Protein AF-X1NXP4-F1 (afdb_monomer_lite)

Structure (mmCIF, N/CA/C/O backbone):
data_AF-X1NXP4-F1
#
_entry.id   AF-X1NXP4-F1
#
loop_
_atom_site.group_PDB
_atom_site.id
_atom_site.type_symbol
_atom_site.label_atom_id
_atom_site.label_alt_id
_atom_site.label_comp_id
_atom_site.label_asym_id
_atom_site.label_entity_id
_atom_site.label_seq_id
_atom_site.pdbx_PDB_ins_code
_atom_site.Cartn_x
_atom_site.Cartn_y
_atom_site.Cartn_z
_atom_site.occupancy
_atom_site.B_iso_or_equiv
_atom_site.auth_seq_id
_atom_site.auth_comp_id
_atom_site.auth_asym_id
_atom_site.auth_atom_id
_atom_site.pdbx_PDB_model_num
ATOM 1 N N . MET A 1 1 ? 18.364 -7.328 -5.343 1.00 61.28 1 MET A N 1
ATOM 2 C CA . MET A 1 1 ? 17.924 -6.495 -6.482 1.00 61.28 1 MET A CA 1
ATOM 3 C C . MET A 1 1 ? 16.968 -5.453 -5.927 1.00 61.28 1 MET A C 1
ATOM 5 O O . MET A 1 1 ? 16.086 -5.842 -5.174 1.00 61.28 1 MET A O 1
ATOM 9 N N . ALA A 1 2 ? 17.198 -4.168 -6.203 1.00 84.38 2 ALA A N 1
ATOM 10 C CA . ALA A 1 2 ? 16.450 -3.055 -5.609 1.00 84.38 2 ALA A CA 1
ATOM 11 C C . ALA A 1 2 ? 15.212 -2.716 -6.456 1.00 84.38 2 ALA A C 1
ATOM 13 O O . ALA A 1 2 ? 15.208 -1.768 -7.238 1.00 84.38 2 ALA A O 1
ATOM 14 N N . TRP A 1 3 ? 14.197 -3.578 -6.381 1.00 94.06 3 TRP A N 1
ATOM 15 C CA . TRP A 1 3 ? 12.953 -3.427 -7.142 1.00 94.06 3 TRP A CA 1
ATOM 16 C C . TRP A 1 3 ? 12.198 -2.138 -6.801 1.00 94.06 3 TRP A C 1
ATOM 18 O O . TRP A 1 3 ? 11.577 -1.541 -7.673 1.00 94.06 3 TRP A O 1
ATOM 28 N N . ASP A 1 4 ? 12.297 -1.681 -5.558 1.00 91.38 4 ASP A N 1
ATOM 29 C CA . ASP A 1 4 ? 11.732 -0.424 -5.080 1.00 91.38 4 ASP A CA 1
ATOM 30 C C . ASP A 1 4 ? 12.305 0.798 -5.813 1.00 91.38 4 ASP A C 1
ATOM 32 O O . ASP A 1 4 ? 11.540 1.683 -6.185 1.00 91.38 4 ASP A O 1
ATOM 36 N N . ILE A 1 5 ? 13.613 0.811 -6.099 1.00 94.06 5 ILE A N 1
ATOM 37 C CA . ILE A 1 5 ? 14.270 1.901 -6.840 1.00 94.06 5 ILE A CA 1
ATOM 38 C C . ILE A 1 5 ? 13.720 1.995 -8.267 1.00 94.06 5 ILE A C 1
ATOM 40 O O . ILE A 1 5 ? 13.402 3.085 -8.743 1.00 94.06 5 ILE A O 1
ATOM 44 N N . PHE A 1 6 ? 13.576 0.857 -8.953 1.00 95.44 6 PHE A N 1
ATOM 45 C CA . PHE A 1 6 ? 12.980 0.833 -10.292 1.00 95.44 6 PHE A CA 1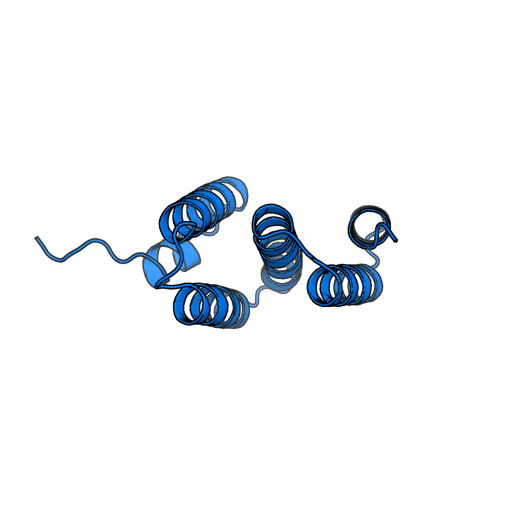
ATOM 46 C C . PHE A 1 6 ? 11.507 1.241 -10.258 1.00 95.44 6 PHE A C 1
ATOM 48 O O . PHE A 1 6 ? 11.071 2.020 -11.104 1.00 95.44 6 PHE A O 1
ATOM 55 N N . GLY A 1 7 ? 10.756 0.777 -9.256 1.00 96.06 7 GLY A N 1
ATOM 56 C CA . GLY A 1 7 ? 9.362 1.171 -9.079 1.00 96.06 7 GLY A CA 1
ATOM 57 C C . GLY A 1 7 ? 9.199 2.682 -8.899 1.00 96.06 7 GLY A C 1
ATOM 58 O O . GLY A 1 7 ? 8.351 3.284 -9.562 1.00 96.06 7 GLY A O 1
ATOM 59 N N . ASP A 1 8 ? 10.065 3.305 -8.093 1.00 95.56 8 ASP A N 1
ATOM 60 C CA . ASP A 1 8 ? 10.080 4.756 -7.870 1.00 95.56 8 ASP A CA 1
ATOM 61 C C . ASP A 1 8 ? 10.445 5.528 -9.144 1.00 95.56 8 ASP A C 1
ATOM 63 O O . ASP A 1 8 ? 9.796 6.524 -9.467 1.00 95.56 8 ASP A O 1
ATOM 67 N N . TYR A 1 9 ? 11.432 5.046 -9.907 1.00 96.88 9 TYR A N 1
ATOM 68 C CA . TYR A 1 9 ? 11.799 5.629 -11.200 1.00 96.88 9 TYR A CA 1
ATOM 69 C C . TYR A 1 9 ? 10.622 5.624 -12.189 1.00 96.88 9 TYR A C 1
ATOM 71 O O . TYR A 1 9 ? 10.316 6.646 -12.815 1.00 96.88 9 TY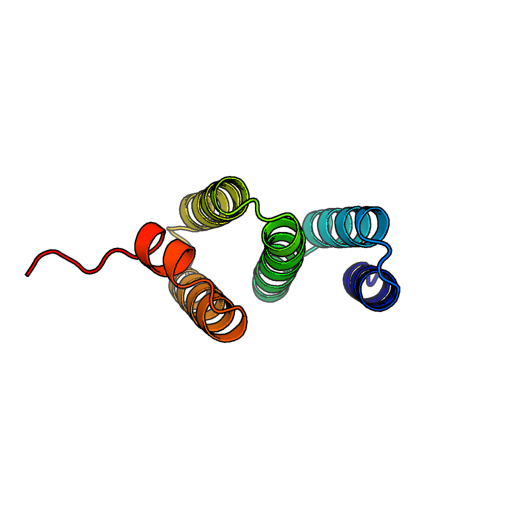R A O 1
ATOM 79 N N . TYR A 1 10 ? 9.916 4.496 -12.298 1.00 95.94 10 TYR A N 1
ATOM 80 C CA . TYR A 1 10 ? 8.731 4.393 -13.150 1.00 95.94 10 TYR A CA 1
ATOM 81 C C . TYR A 1 10 ? 7.583 5.271 -12.644 1.00 95.94 10 TYR A C 1
ATOM 83 O O . TYR A 1 10 ? 6.883 5.880 -13.452 1.00 95.94 10 TYR A O 1
ATOM 91 N N . MET A 1 11 ? 7.450 5.433 -11.325 1.00 94.00 11 MET A N 1
ATOM 92 C CA . MET A 1 11 ? 6.383 6.228 -10.715 1.00 94.00 11 MET A CA 1
ATOM 93 C C . MET A 1 11 ? 6.586 7.716 -11.006 1.00 94.00 11 MET A C 1
ATOM 95 O O . MET A 1 11 ? 5.639 8.415 -11.371 1.00 94.00 11 MET A O 1
ATOM 99 N N . GLN A 1 12 ? 7.832 8.193 -10.920 1.00 95.00 12 GLN A N 1
ATOM 100 C CA . GLN A 1 12 ? 8.218 9.550 -11.327 1.00 95.00 12 GLN A CA 1
ATOM 101 C C . GLN A 1 12 ? 7.998 9.785 -12.826 1.00 95.00 12 GLN A C 1
ATOM 103 O O . GLN A 1 12 ? 7.613 10.880 -13.231 1.00 95.00 12 GLN A O 1
ATOM 108 N N . SER A 1 13 ? 8.179 8.739 -13.631 1.00 95.94 13 SER A N 1
ATOM 109 C CA . SER A 1 13 ? 7.957 8.756 -15.081 1.00 95.94 13 SER A CA 1
ATOM 110 C C . SER A 1 13 ? 6.492 8.529 -15.485 1.00 95.94 13 SER A C 1
ATOM 112 O O . SER A 1 13 ? 6.198 8.483 -16.675 1.00 95.94 13 SER A O 1
ATOM 114 N N . GLN A 1 14 ? 5.576 8.394 -14.517 1.00 93.94 14 GLN A N 1
ATOM 115 C CA . GLN A 1 14 ? 4.143 8.131 -14.727 1.00 93.94 14 GLN A CA 1
ATOM 116 C C . GLN A 1 14 ? 3.837 6.809 -15.461 1.00 93.94 14 GLN A C 1
ATOM 118 O O . GLN A 1 14 ? 2.811 6.680 -16.123 1.00 93.94 14 GLN A O 1
ATOM 123 N N . ILE A 1 15 ? 4.709 5.807 -15.326 1.00 94.94 15 ILE A N 1
ATOM 124 C CA . ILE A 1 15 ? 4.537 4.463 -15.898 1.00 94.94 15 ILE A CA 1
ATOM 125 C C . ILE A 1 15 ? 4.013 3.529 -14.797 1.00 94.94 15 ILE A C 1
ATOM 127 O O . ILE A 1 15 ? 4.766 2.748 -14.212 1.00 94.94 15 ILE A O 1
ATOM 131 N N . TYR A 1 16 ? 2.722 3.651 -14.479 1.00 92.88 16 TYR A N 1
ATOM 132 C CA . TYR A 1 16 ? 2.131 3.046 -13.278 1.00 92.88 16 TYR A CA 1
ATOM 133 C C . TYR A 1 16 ? 2.134 1.513 -13.278 1.00 92.88 16 TYR A C 1
ATOM 135 O O . TYR A 1 16 ? 2.507 0.930 -12.263 1.00 92.88 16 TYR A O 1
ATOM 143 N N . ASP A 1 17 ? 1.842 0.865 -14.407 1.00 94.38 17 ASP A N 1
ATOM 144 C CA . ASP A 1 17 ? 1.850 -0.604 -14.505 1.00 94.38 17 ASP A CA 1
ATOM 145 C C . ASP A 1 17 ? 3.240 -1.181 -14.181 1.00 94.38 17 ASP A C 1
ATOM 147 O O . ASP A 1 17 ? 3.391 -2.150 -13.436 1.00 94.38 17 ASP A O 1
ATOM 151 N N . SER A 1 18 ? 4.298 -0.538 -14.688 1.00 95.88 18 SER A N 1
ATOM 152 C CA . SER A 1 18 ? 5.680 -0.941 -14.404 1.00 95.88 18 SER A CA 1
ATOM 153 C C . SER A 1 18 ? 6.069 -0.677 -12.950 1.00 95.88 18 SER A C 1
ATOM 155 O O . SER A 1 18 ? 6.798 -1.481 -12.361 1.00 95.88 18 SER A O 1
ATOM 157 N N . SER A 1 19 ? 5.591 0.422 -12.354 1.00 96.00 19 SER A N 1
ATOM 158 C CA . SER A 1 19 ? 5.769 0.689 -10.921 1.00 96.00 19 SER A CA 1
ATOM 159 C C . SER A 1 19 ? 5.127 -0.388 -10.063 1.00 96.00 19 SER A C 1
ATOM 161 O O . SER A 1 19 ? 5.779 -0.905 -9.155 1.00 96.00 19 SER A O 1
ATOM 163 N N . GLU A 1 20 ? 3.887 -0.760 -10.375 1.00 94.62 20 GLU A N 1
ATOM 164 C CA . GLU A 1 20 ? 3.145 -1.793 -9.657 1.00 94.62 20 GLU A CA 1
ATOM 165 C C . GLU A 1 20 ? 3.885 -3.135 -9.702 1.00 94.62 20 GLU A C 1
ATOM 167 O O . GLU A 1 20 ? 4.188 -3.702 -8.649 1.00 94.62 20 GLU A O 1
ATOM 172 N N . ILE A 1 21 ? 4.283 -3.591 -10.898 1.00 95.75 21 ILE A N 1
ATOM 173 C CA . ILE A 1 21 ? 5.056 -4.831 -11.078 1.00 95.75 21 ILE A CA 1
ATOM 174 C C . ILE A 1 21 ? 6.343 -4.798 -10.247 1.00 95.75 21 ILE A C 1
ATOM 176 O O . ILE A 1 21 ? 6.711 -5.792 -9.613 1.00 95.75 21 ILE A O 1
ATOM 180 N N . CYS A 1 22 ? 7.050 -3.667 -10.241 1.00 96.69 22 CYS A N 1
ATOM 181 C CA . CYS A 1 22 ? 8.277 -3.523 -9.467 1.00 96.69 22 CYS A CA 1
ATOM 182 C C . CYS A 1 22 ? 8.010 -3.628 -7.964 1.00 96.69 22 CYS A C 1
ATOM 184 O O . CYS A 1 22 ? 8.695 -4.389 -7.282 1.00 96.69 22 CYS A O 1
ATOM 186 N N . TYR A 1 23 ? 7.006 -2.931 -7.435 1.00 95.62 23 TYR A N 1
ATOM 187 C CA . TYR A 1 23 ? 6.694 -2.998 -6.008 1.00 95.62 23 TYR A CA 1
ATOM 188 C C . TYR A 1 23 ? 6.189 -4.384 -5.584 1.00 95.62 23 TYR A C 1
ATOM 190 O O . TYR A 1 23 ? 6.628 -4.888 -4.549 1.00 95.62 23 TYR A O 1
ATOM 198 N N . GLN A 1 24 ? 5.375 -5.052 -6.407 1.00 94.31 24 GLN A N 1
ATOM 199 C CA . GLN A 1 24 ? 4.948 -6.439 -6.179 1.00 94.31 24 GLN A CA 1
ATOM 200 C C . GLN A 1 24 ? 6.143 -7.405 -6.145 1.00 94.31 24 GLN A C 1
ATOM 202 O O . GLN A 1 24 ? 6.257 -8.228 -5.233 1.00 94.31 24 GLN A O 1
ATOM 207 N N . LYS A 1 25 ? 7.089 -7.278 -7.087 1.00 95.25 25 LYS A N 1
ATOM 208 C CA . LYS A 1 25 ? 8.336 -8.061 -7.050 1.00 95.25 25 LYS A CA 1
ATOM 209 C C . LYS A 1 25 ? 9.173 -7.736 -5.819 1.00 95.25 25 LYS A C 1
ATOM 211 O O . LYS A 1 25 ? 9.693 -8.652 -5.188 1.00 95.25 25 LYS A O 1
ATOM 216 N N . GLY A 1 26 ? 9.285 -6.460 -5.458 1.00 94.62 26 GLY A N 1
ATOM 217 C CA . GLY A 1 26 ? 9.955 -6.019 -4.236 1.00 94.62 26 GLY A CA 1
ATOM 218 C C . GLY A 1 26 ? 9.389 -6.713 -3.003 1.00 94.62 26 GLY A C 1
ATOM 219 O O . GLY A 1 26 ? 10.157 -7.255 -2.210 1.00 94.62 26 GLY A O 1
ATOM 220 N N . LEU A 1 27 ? 8.061 -6.776 -2.893 1.00 92.62 27 LEU A N 1
ATOM 221 C CA . LEU A 1 27 ? 7.374 -7.410 -1.772 1.00 92.62 27 LEU A CA 1
ATOM 222 C C . LEU A 1 27 ? 7.673 -8.914 -1.714 1.00 92.62 27 LEU A C 1
ATOM 224 O O . LEU A 1 27 ? 8.008 -9.427 -0.649 1.00 92.62 27 LEU A O 1
ATOM 228 N N . GLY A 1 28 ? 7.661 -9.600 -2.863 1.00 91.50 28 GLY A N 1
ATOM 229 C CA . GLY A 1 28 ? 8.002 -11.026 -2.960 1.00 91.50 28 GLY A CA 1
ATOM 230 C C . GLY A 1 28 ? 9.444 -11.374 -2.558 1.00 91.50 28 GLY A C 1
ATOM 231 O O . GLY A 1 28 ? 9.721 -12.520 -2.206 1.00 91.50 28 GLY A O 1
ATOM 232 N N . TYR A 1 29 ? 10.364 -10.403 -2.575 1.00 91.19 29 TYR A N 1
ATOM 233 C CA . TYR A 1 29 ? 11.763 -10.585 -2.160 1.00 91.19 29 TYR A CA 1
ATOM 234 C C . TYR A 1 29 ? 12.124 -9.880 -0.840 1.00 91.19 29 TYR A C 1
ATOM 236 O O . TYR A 1 29 ? 13.274 -9.983 -0.394 1.00 91.19 29 TYR A O 1
ATOM 244 N N . ALA A 1 30 ? 11.189 -9.165 -0.211 1.00 89.75 30 ALA A N 1
ATOM 245 C CA . ALA A 1 30 ? 11.445 -8.391 0.996 1.00 89.75 30 ALA A CA 1
ATOM 246 C C . ALA A 1 30 ? 11.712 -9.316 2.195 1.00 89.75 30 ALA A C 1
ATOM 248 O O . ALA A 1 30 ? 10.857 -10.086 2.627 1.00 89.75 30 ALA A O 1
ATOM 249 N N . ARG A 1 31 ? 12.924 -9.222 2.756 1.00 85.31 31 ARG A N 1
ATOM 250 C CA . ARG A 1 31 ? 13.359 -10.019 3.922 1.00 85.31 31 ARG A CA 1
ATOM 251 C C . ARG A 1 31 ? 13.144 -9.318 5.262 1.00 85.31 31 ARG A C 1
ATOM 253 O O . ARG A 1 31 ? 13.358 -9.928 6.300 1.00 85.31 31 ARG A O 1
ATOM 260 N N . ASN A 1 32 ? 12.805 -8.033 5.227 1.00 86.50 32 ASN A N 1
ATOM 261 C CA . ASN A 1 32 ? 12.640 -7.196 6.405 1.00 86.50 32 ASN A CA 1
ATOM 262 C C . ASN A 1 32 ? 11.237 -6.584 6.403 1.00 86.50 32 ASN A C 1
ATOM 264 O O . ASN A 1 32 ? 10.830 -5.971 5.416 1.00 86.50 32 ASN A O 1
ATOM 268 N N . GLU A 1 33 ? 10.555 -6.711 7.532 1.00 85.56 33 GLU A N 1
ATOM 269 C CA . GLU A 1 33 ? 9.249 -6.135 7.832 1.00 85.56 33 GLU A CA 1
ATOM 270 C C . GLU A 1 33 ? 9.139 -4.632 7.545 1.00 85.56 33 GLU A C 1
ATOM 272 O O . GLU A 1 33 ? 8.155 -4.187 6.956 1.00 85.56 33 GLU A O 1
ATOM 277 N N . TYR A 1 34 ? 10.176 -3.848 7.853 1.00 85.81 34 TYR A N 1
ATOM 278 C CA . TYR A 1 34 ? 10.192 -2.411 7.550 1.00 85.81 34 TYR A CA 1
ATOM 279 C C . TYR A 1 34 ? 10.082 -2.134 6.044 1.00 85.81 34 TYR A C 1
ATOM 281 O O . TYR A 1 34 ? 9.373 -1.229 5.615 1.00 85.81 34 TYR A O 1
ATOM 289 N N . MET A 1 35 ? 10.755 -2.949 5.229 1.00 88.94 35 MET A N 1
ATOM 290 C CA . MET A 1 35 ? 10.701 -2.823 3.774 1.00 88.94 35 MET A CA 1
ATOM 291 C C . MET A 1 35 ? 9.352 -3.289 3.225 1.00 88.94 35 MET A C 1
ATOM 293 O O . MET A 1 35 ? 8.859 -2.702 2.263 1.00 88.94 35 MET A O 1
ATOM 297 N N . LYS A 1 36 ? 8.744 -4.320 3.831 1.00 90.38 36 LYS A N 1
ATOM 298 C CA . LYS A 1 36 ? 7.416 -4.793 3.426 1.00 90.38 36 LYS A CA 1
ATOM 299 C C . LYS A 1 36 ? 6.382 -3.689 3.578 1.00 90.38 36 LYS A C 1
ATOM 301 O O . LYS A 1 36 ? 5.727 -3.371 2.592 1.00 90.38 36 LYS A O 1
ATOM 306 N N . ILE A 1 37 ? 6.277 -3.068 4.757 1.00 93.75 37 ILE A N 1
ATOM 307 C CA . ILE A 1 37 ? 5.284 -2.006 4.961 1.00 93.75 37 ILE A CA 1
ATOM 308 C C . ILE A 1 37 ? 5.519 -0.824 4.014 1.00 93.75 37 ILE A C 1
ATOM 310 O O . ILE A 1 37 ? 4.571 -0.342 3.405 1.00 93.75 37 ILE A O 1
ATOM 314 N N . ASP A 1 38 ? 6.767 -0.403 3.799 1.00 93.56 38 ASP A N 1
ATOM 315 C CA . ASP A 1 38 ? 7.052 0.705 2.881 1.00 93.56 38 ASP A CA 1
ATOM 316 C C . ASP A 1 38 ? 6.624 0.372 1.432 1.00 93.56 38 ASP A C 1
ATOM 318 O O . ASP A 1 38 ? 6.068 1.224 0.738 1.00 93.56 38 ASP A O 1
ATOM 322 N N . LEU A 1 39 ? 6.805 -0.873 0.975 1.00 94.69 39 LEU A N 1
ATOM 323 C CA . LEU A 1 39 ? 6.342 -1.337 -0.342 1.00 94.69 39 LEU A CA 1
ATOM 324 C C . LEU A 1 39 ? 4.814 -1.450 -0.438 1.00 94.69 39 LEU A C 1
ATOM 326 O O . LEU A 1 39 ? 4.235 -1.059 -1.454 1.00 94.69 39 LEU A O 1
ATOM 330 N N . ILE A 1 40 ? 4.160 -1.941 0.616 1.00 94.81 40 ILE A N 1
ATOM 331 C CA . ILE A 1 40 ? 2.694 -1.986 0.728 1.00 94.81 40 ILE A CA 1
ATOM 332 C C . ILE A 1 40 ? 2.107 -0.575 0.609 1.00 94.81 40 ILE A C 1
ATOM 334 O O . ILE A 1 40 ? 1.142 -0.359 -0.127 1.00 94.81 40 ILE A O 1
ATOM 338 N N . LEU A 1 41 ? 2.716 0.409 1.271 1.00 96.12 41 LEU A N 1
ATOM 339 C CA . LEU A 1 41 ? 2.278 1.803 1.205 1.00 96.12 41 LEU A CA 1
ATOM 340 C C . LEU A 1 41 ? 2.516 2.428 -0.178 1.00 96.12 41 LEU A C 1
ATOM 342 O O . LEU A 1 41 ? 1.681 3.198 -0.652 1.00 96.12 41 LEU A O 1
ATOM 346 N N . LYS A 1 42 ? 3.601 2.062 -0.875 1.00 94.81 42 LYS A N 1
ATOM 347 C CA . LYS A 1 42 ? 3.835 2.484 -2.270 1.00 94.81 42 LYS A CA 1
ATOM 348 C C . LYS A 1 42 ? 2.778 1.930 -3.233 1.00 94.81 42 LYS A C 1
ATOM 350 O O . LYS A 1 42 ? 2.270 2.681 -4.066 1.00 94.81 42 LYS A O 1
ATOM 355 N N . LEU A 1 43 ? 2.403 0.655 -3.093 1.00 94.19 43 LEU A N 1
ATOM 356 C CA . LEU A 1 43 ? 1.286 0.058 -3.842 1.00 94.19 43 LEU A CA 1
ATOM 357 C C . LEU A 1 43 ? -0.044 0.743 -3.506 1.00 94.19 43 LEU A C 1
ATOM 359 O O . LEU A 1 43 ? -0.797 1.110 -4.404 1.00 94.19 43 LEU A O 1
ATOM 363 N N . SER A 1 44 ? -0.286 1.020 -2.226 1.00 95.19 44 SER A N 1
ATOM 364 C CA . SER A 1 44 ? -1.480 1.741 -1.770 1.00 95.19 44 SER A CA 1
ATOM 365 C C . SER A 1 44 ? -1.574 3.141 -2.386 1.00 95.19 44 SER A C 1
ATOM 367 O O . SER A 1 44 ? -2.645 3.548 -2.830 1.00 95.19 44 SER A O 1
ATOM 369 N N . SER A 1 45 ? -0.456 3.867 -2.507 1.00 93.75 45 SER A N 1
ATOM 370 C CA . SER A 1 45 ? -0.414 5.161 -3.204 1.00 93.75 45 SER A CA 1
ATOM 371 C C . SER A 1 45 ? -0.750 5.057 -4.695 1.00 93.75 45 SER A C 1
ATOM 373 O O . SER A 1 45 ? -1.359 5.981 -5.234 1.00 93.75 45 SER A O 1
ATOM 375 N N . LEU A 1 46 ? -0.369 3.968 -5.373 1.00 91.81 46 LEU A N 1
ATOM 376 C CA . LEU A 1 46 ? -0.756 3.734 -6.771 1.00 91.81 46 LEU A CA 1
ATOM 377 C C . LEU A 1 46 ? -2.267 3.509 -6.892 1.00 91.81 46 LEU A C 1
ATOM 379 O O . LEU A 1 46 ? -2.926 4.195 -7.673 1.00 91.81 46 LEU A O 1
ATOM 383 N N . TYR A 1 47 ? -2.833 2.613 -6.083 1.00 90.44 47 TYR A N 1
ATOM 384 C CA . TYR A 1 47 ? -4.269 2.310 -6.122 1.00 90.44 47 TYR A CA 1
ATOM 385 C C . TYR A 1 47 ? -5.135 3.504 -5.700 1.00 90.44 47 TYR A C 1
ATOM 387 O O . TYR A 1 47 ? -6.187 3.756 -6.295 1.00 90.44 47 TYR A O 1
ATOM 395 N N . LEU A 1 48 ? -4.654 4.314 -4.752 1.00 90.75 48 LEU A N 1
ATOM 396 C CA . LEU A 1 48 ? -5.327 5.547 -4.351 1.00 90.75 48 LEU A CA 1
ATOM 397 C C . LEU A 1 48 ? -5.408 6.560 -5.505 1.00 90.75 48 LEU A C 1
ATOM 399 O O . LEU A 1 48 ? -6.445 7.198 -5.688 1.00 90.75 48 LEU A O 1
ATOM 403 N N . LYS A 1 49 ? -4.360 6.684 -6.337 1.00 85.19 49 LYS A N 1
ATOM 404 C CA . LYS A 1 49 ? -4.392 7.555 -7.531 1.00 85.19 49 LYS A CA 1
ATOM 405 C C . LYS A 1 49 ? -5.454 7.126 -8.541 1.00 85.19 49 LYS A C 1
ATOM 407 O O . LYS A 1 49 ? -6.073 7.988 -9.164 1.00 85.19 49 LYS A O 1
ATOM 412 N N . ASN A 1 50 ? -5.718 5.826 -8.640 1.00 79.81 50 ASN A N 1
ATOM 413 C CA . ASN A 1 50 ? -6.784 5.271 -9.475 1.00 79.81 50 ASN A CA 1
ATOM 414 C C . ASN A 1 50 ? -8.182 5.398 -8.830 1.00 79.81 50 ASN A C 1
ATOM 416 O O . ASN A 1 50 ? -9.150 4.852 -9.352 1.00 79.81 50 ASN A O 1
ATOM 420 N N . ARG A 1 51 ? -8.302 6.155 -7.723 1.00 71.19 51 ARG A N 1
ATOM 421 C CA . ARG A 1 51 ? -9.523 6.385 -6.929 1.00 71.19 51 ARG A CA 1
ATOM 422 C C . ARG A 1 51 ? -10.168 5.113 -6.388 1.00 71.19 51 ARG A C 1
ATOM 424 O O . ARG A 1 51 ? -11.374 5.089 -6.147 1.00 71.19 51 ARG A O 1
ATOM 431 N N . ASN A 1 52 ? -9.375 4.073 -6.158 1.00 80.75 52 ASN A N 1
ATOM 432 C CA . ASN A 1 52 ? -9.887 2.825 -5.620 1.00 80.75 52 ASN A CA 1
ATOM 433 C C . ASN A 1 52 ? -9.679 2.732 -4.104 1.00 80.75 52 ASN A C 1
ATOM 435 O O . ASN A 1 52 ? -8.922 1.900 -3.611 1.00 80.75 52 ASN A O 1
ATOM 439 N N . THR A 1 53 ? -10.348 3.613 -3.353 1.00 88.50 53 THR A N 1
ATOM 440 C CA . THR A 1 53 ? -10.292 3.618 -1.881 1.00 88.50 53 THR A CA 1
ATOM 441 C C . THR A 1 53 ? -10.635 2.241 -1.302 1.00 88.50 53 THR A C 1
ATOM 443 O O . THR A 1 53 ? -9.961 1.778 -0.387 1.00 88.50 53 THR A O 1
ATOM 446 N N . GLY A 1 54 ? -11.642 1.556 -1.859 1.00 88.69 54 GLY A N 1
ATOM 447 C CA . GLY A 1 54 ? -12.072 0.236 -1.391 1.00 88.69 54 GLY A CA 1
ATOM 448 C C . GLY A 1 54 ? -10.988 -0.836 -1.522 1.00 88.69 54 GLY A C 1
ATOM 449 O O . GLY A 1 54 ? -10.764 -1.590 -0.577 1.00 88.69 54 GLY A O 1
ATOM 450 N N . GLU A 1 55 ? -10.269 -0.874 -2.646 1.00 87.94 55 GLU A N 1
ATOM 451 C CA . GLU A 1 55 ? -9.138 -1.796 -2.814 1.00 87.94 55 GLU A CA 1
ATOM 452 C C . GLU A 1 55 ? -7.975 -1.462 -1.885 1.00 87.94 55 GLU A C 1
ATOM 454 O O . GLU A 1 55 ? -7.373 -2.376 -1.325 1.00 87.94 55 GLU A O 1
ATOM 459 N N . VAL A 1 56 ? -7.680 -0.175 -1.666 1.00 94.44 56 VAL A N 1
ATOM 460 C CA . VAL A 1 56 ? -6.631 0.222 -0.714 1.00 94.44 56 VAL A CA 1
ATOM 461 C C . VAL A 1 56 ? -6.989 -0.234 0.700 1.00 94.44 56 VAL A C 1
ATOM 463 O O . VAL A 1 56 ? -6.143 -0.803 1.388 1.00 94.44 56 VAL A O 1
ATOM 466 N N . VAL A 1 57 ? -8.240 -0.035 1.124 1.00 95.31 57 VAL A N 1
ATOM 467 C CA . VAL A 1 57 ? -8.730 -0.501 2.429 1.00 95.31 57 VAL A CA 1
ATOM 468 C C . VAL A 1 57 ? -8.609 -2.017 2.536 1.00 95.31 57 VAL A C 1
ATOM 470 O O . VAL A 1 57 ? -8.019 -2.503 3.498 1.00 95.31 57 VAL A O 1
ATOM 473 N N . ALA A 1 58 ? -9.122 -2.767 1.556 1.00 92.00 58 ALA A N 1
ATOM 474 C CA . ALA A 1 58 ? -9.067 -4.227 1.574 1.00 92.00 58 ALA A CA 1
ATOM 475 C C . ALA A 1 58 ? -7.621 -4.738 1.657 1.00 92.00 58 ALA A C 1
ATOM 477 O O . ALA A 1 58 ? -7.323 -5.648 2.428 1.00 92.00 58 ALA A O 1
ATOM 478 N N . PHE A 1 59 ? -6.715 -4.111 0.907 1.00 92.06 59 PHE A N 1
ATOM 479 C CA . PHE A 1 59 ? -5.303 -4.467 0.874 1.00 92.06 59 PHE A CA 1
ATOM 480 C C . PHE A 1 59 ? -4.579 -4.178 2.195 1.00 92.06 59 PHE A C 1
ATOM 482 O O . PHE A 1 59 ? -3.853 -5.032 2.706 1.00 92.06 59 PHE A O 1
ATOM 489 N N . LEU A 1 60 ? -4.787 -2.992 2.774 1.00 95.31 60 LEU A N 1
ATOM 490 C CA . LEU A 1 60 ? -4.183 -2.621 4.055 1.00 95.31 60 LEU A CA 1
ATOM 491 C C . LEU A 1 60 ? -4.770 -3.423 5.220 1.00 95.31 60 LEU A C 1
ATOM 493 O O . LEU A 1 60 ? -4.030 -3.780 6.136 1.00 95.31 60 LEU A O 1
ATOM 497 N N . ASN A 1 61 ? -6.065 -3.740 5.176 1.00 94.56 61 ASN A N 1
ATOM 498 C CA . ASN A 1 61 ? -6.702 -4.566 6.193 1.00 94.56 61 ASN A CA 1
ATOM 499 C C . ASN A 1 61 ? -6.189 -6.015 6.146 1.00 94.56 61 ASN A C 1
ATOM 501 O O . ASN A 1 61 ? -5.788 -6.539 7.178 1.00 94.56 61 ASN A O 1
ATOM 505 N N . ASP A 1 62 ? -6.088 -6.626 4.958 1.00 93.31 62 ASP A N 1
ATOM 506 C CA . ASP A 1 62 ? -5.490 -7.964 4.792 1.00 93.31 62 ASP A CA 1
ATOM 507 C C . ASP A 1 62 ? -4.041 -8.012 5.314 1.00 93.31 62 ASP A C 1
ATOM 509 O O . ASP A 1 62 ? -3.644 -8.964 5.991 1.00 93.31 62 ASP A O 1
ATOM 513 N N . PHE A 1 63 ? -3.256 -6.958 5.064 1.00 92.44 63 PHE A N 1
ATOM 514 C CA . PHE A 1 63 ? -1.913 -6.833 5.631 1.00 92.44 63 PHE A CA 1
ATOM 515 C C . PHE A 1 63 ? -1.941 -6.765 7.168 1.00 92.44 63 PHE A C 1
ATOM 517 O O . PHE A 1 63 ? -1.216 -7.506 7.834 1.00 92.44 63 PHE A O 1
ATOM 524 N N . LEU A 1 64 ? -2.784 -5.910 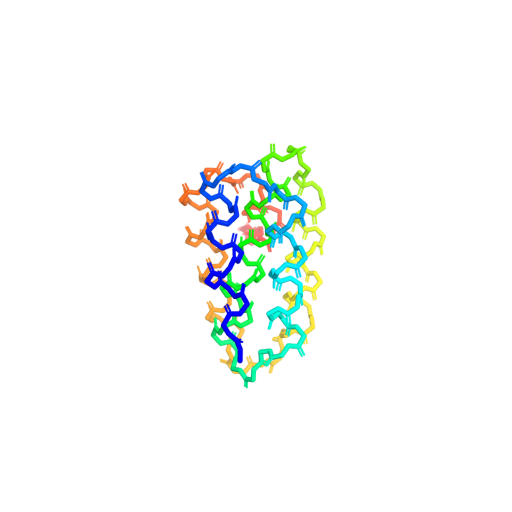7.751 1.00 93.81 64 LEU A N 1
ATOM 525 C CA . LEU A 1 64 ? -2.898 -5.773 9.206 1.00 93.81 64 LEU A CA 1
ATOM 526 C C . LEU A 1 64 ? -3.370 -7.067 9.880 1.00 93.81 64 LEU A C 1
ATOM 528 O O . LEU A 1 64 ? -2.803 -7.448 10.902 1.00 93.81 64 LEU A O 1
ATOM 532 N N . GLU A 1 65 ? -4.347 -7.768 9.304 1.00 92.69 65 GLU A N 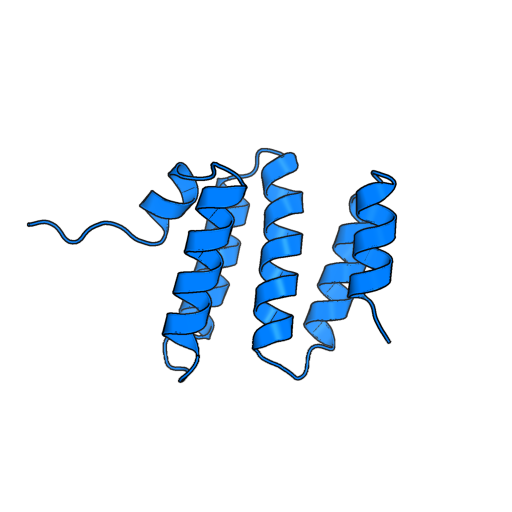1
ATOM 533 C CA . GLU A 1 65 ? -4.864 -9.037 9.828 1.00 92.69 65 GLU A CA 1
ATOM 534 C C . GLU A 1 65 ? -3.789 -10.130 9.835 1.00 92.69 65 GLU A C 1
ATOM 536 O O . GLU A 1 65 ? -3.592 -10.806 10.850 1.00 92.69 65 GLU A O 1
ATOM 541 N N . LYS A 1 66 ? -3.029 -10.268 8.740 1.00 90.75 66 LYS A N 1
ATOM 542 C CA . LYS A 1 66 ? -1.939 -11.256 8.636 1.00 90.75 66 LYS A CA 1
ATOM 543 C C . LYS A 1 66 ? -0.824 -11.023 9.648 1.00 90.75 66 LYS A C 1
ATOM 545 O O . LYS A 1 66 ? -0.216 -11.986 10.113 1.00 90.75 66 LYS A O 1
ATOM 550 N N . HIS A 1 67 ? -0.570 -9.764 9.992 1.00 88.44 67 HIS A N 1
ATOM 551 C CA . HIS A 1 67 ? 0.533 -9.363 10.859 1.00 88.44 67 HIS A CA 1
ATOM 552 C C . HIS A 1 67 ? 0.081 -8.915 12.266 1.00 88.44 67 HIS A C 1
ATOM 554 O O . HIS A 1 67 ? 0.890 -8.407 13.046 1.00 88.44 67 HIS A O 1
ATOM 560 N N . GLY A 1 68 ? -1.188 -9.146 12.627 1.00 85.69 68 GLY A N 1
ATOM 561 C CA . GLY A 1 68 ? -1.822 -8.654 13.860 1.00 85.69 68 GLY A CA 1
ATOM 562 C C . GLY A 1 68 ? -1.187 -9.121 15.174 1.00 85.69 68 GLY A C 1
ATOM 563 O O . GLY A 1 68 ? -1.332 -8.466 16.201 1.00 85.69 68 GLY A O 1
ATOM 564 N N . ASN A 1 69 ? -0.455 -10.236 15.140 1.00 87.31 69 ASN A N 1
ATOM 565 C CA . ASN A 1 69 ? 0.191 -10.840 16.312 1.00 87.31 69 ASN A CA 1
ATOM 566 C C . ASN A 1 69 ? 1.713 -10.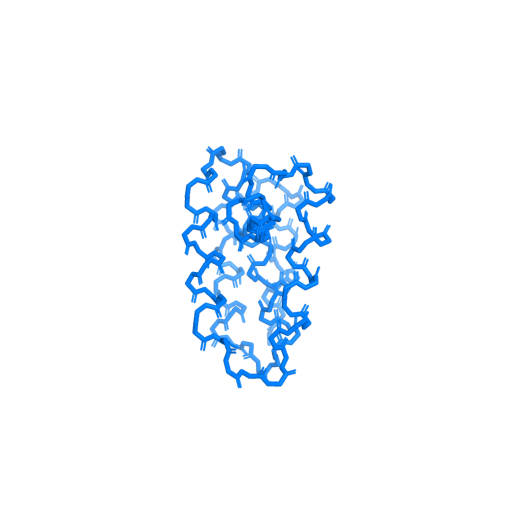618 16.352 1.00 87.31 69 ASN A C 1
ATOM 568 O O . ASN A 1 69 ? 2.395 -11.157 17.225 1.00 87.31 69 ASN A O 1
ATOM 572 N N . GLU A 1 70 ? 2.271 -9.872 15.398 1.00 87.88 70 GLU A N 1
ATOM 573 C CA . GLU A 1 70 ? 3.710 -9.627 15.337 1.00 87.88 70 GLU A CA 1
ATOM 574 C C . GLU A 1 70 ? 4.137 -8.491 16.269 1.00 87.88 70 GLU A C 1
ATOM 576 O O . GLU A 1 70 ? 3.419 -7.515 16.481 1.00 87.88 70 GLU A O 1
ATOM 581 N N . SER A 1 71 ? 5.377 -8.551 16.760 1.00 87.94 71 SER A N 1
ATOM 582 C CA . SER A 1 71 ? 5.970 -7.479 17.576 1.00 87.94 71 SER A CA 1
ATOM 583 C C . SER A 1 71 ? 6.036 -6.123 16.856 1.00 87.94 71 SER A C 1
ATOM 585 O O . SER A 1 71 ? 6.156 -5.086 17.507 1.00 87.94 71 SER A O 1
ATOM 587 N N . PHE A 1 72 ? 5.933 -6.116 15.523 1.00 88.06 72 PHE A N 1
ATOM 588 C CA . PHE A 1 72 ? 5.925 -4.920 14.681 1.00 88.06 72 PHE A CA 1
ATOM 589 C C . PHE A 1 72 ? 4.528 -4.349 14.410 1.00 88.06 72 PHE A C 1
ATOM 591 O O . PHE A 1 72 ? 4.423 -3.313 13.754 1.00 88.06 72 PHE A O 1
ATOM 598 N N . TYR A 1 73 ? 3.460 -4.950 14.933 1.00 91.12 73 TYR A N 1
ATOM 599 C CA . TYR A 1 73 ? 2.092 -4.549 14.602 1.00 91.12 73 TYR A CA 1
ATOM 600 C C . TYR A 1 73 ? 1.801 -3.059 14.856 1.00 91.12 73 TYR A C 1
ATOM 602 O O . TYR A 1 73 ? 1.328 -2.346 13.969 1.00 91.12 73 TYR A O 1
ATOM 610 N N . GLU A 1 74 ? 2.181 -2.533 16.024 1.00 92.06 74 GLU A N 1
ATOM 611 C CA . GLU A 1 74 ? 2.001 -1.104 16.327 1.00 92.06 74 GLU A CA 1
ATOM 612 C C . GLU A 1 74 ? 2.864 -0.193 15.437 1.00 92.06 74 GLU A C 1
ATOM 614 O O . GLU A 1 74 ? 2.476 0.938 15.132 1.00 92.06 74 GLU A O 1
ATOM 619 N N . HIS A 1 75 ? 4.011 -0.686 14.955 1.00 92.44 75 HIS A N 1
ATOM 620 C CA . HIS A 1 75 ? 4.812 0.037 13.970 1.00 92.44 75 HIS A CA 1
ATOM 621 C C . HIS A 1 75 ? 4.077 0.150 12.629 1.00 92.44 75 HIS A C 1
ATOM 623 O O . HIS A 1 75 ? 4.036 1.242 12.057 1.00 92.44 75 HIS A O 1
ATOM 629 N N . TYR A 1 76 ? 3.471 -0.941 12.151 1.00 94.00 76 TYR A N 1
ATOM 630 C CA . TYR A 1 76 ? 2.680 -0.934 10.919 1.00 94.00 76 TYR A CA 1
ATOM 631 C C . TYR A 1 76 ? 1.497 0.021 11.016 1.00 94.00 76 TYR A C 1
ATOM 633 O O . TYR A 1 76 ? 1.322 0.863 10.135 1.00 94.00 76 TYR A O 1
ATOM 641 N N . LYS A 1 77 ? 0.741 -0.036 12.120 1.00 94.88 77 LYS A N 1
ATOM 642 C CA . LYS A 1 77 ? -0.375 0.886 12.361 1.00 94.88 77 LYS A CA 1
ATOM 643 C C . LYS A 1 77 ? 0.076 2.338 12.282 1.00 94.88 77 LYS A C 1
ATOM 645 O O . LYS A 1 77 ? -0.535 3.120 11.563 1.00 94.88 77 LYS A O 1
ATOM 650 N N . ARG A 1 78 ? 1.167 2.698 12.966 1.00 94.94 78 ARG A N 1
ATOM 651 C CA . ARG A 1 78 ? 1.707 4.065 12.921 1.00 94.94 78 ARG A CA 1
ATOM 652 C C . ARG A 1 78 ? 2.081 4.484 11.498 1.00 94.94 78 ARG A C 1
ATOM 654 O O . ARG A 1 78 ? 1.662 5.545 11.060 1.00 94.94 78 ARG A O 1
ATOM 661 N N . LYS A 1 79 ? 2.801 3.636 10.760 1.00 96.44 79 LYS A N 1
ATOM 662 C CA . LYS A 1 79 ? 3.189 3.900 9.364 1.00 96.44 79 LYS A CA 1
ATOM 663 C C . LYS A 1 79 ? 1.983 4.122 8.448 1.00 96.44 79 LYS A C 1
ATOM 665 O O . LYS A 1 79 ? 2.017 5.027 7.620 1.00 96.44 79 LYS A O 1
ATOM 670 N N . ILE A 1 80 ? 0.923 3.328 8.607 1.00 96.62 80 ILE A N 1
ATOM 671 C CA . ILE A 1 80 ? -0.317 3.485 7.835 1.00 96.62 80 ILE A CA 1
ATOM 672 C C . ILE A 1 80 ? -1.017 4.797 8.199 1.00 96.62 80 ILE A C 1
ATOM 674 O O . ILE A 1 80 ? -1.457 5.505 7.297 1.00 96.62 80 ILE A O 1
ATOM 678 N N . ARG A 1 81 ? -1.072 5.160 9.489 1.00 96.56 81 ARG A N 1
ATOM 679 C CA . ARG A 1 81 ? -1.630 6.450 9.929 1.00 96.56 81 ARG A CA 1
ATOM 680 C C . ARG A 1 81 ? -0.871 7.627 9.319 1.00 96.56 81 ARG A C 1
ATOM 682 O O . ARG A 1 81 ? -1.486 8.461 8.664 1.00 96.56 81 ARG A O 1
ATOM 689 N N . ASP A 1 82 ? 0.455 7.635 9.452 1.00 96.94 82 ASP A N 1
ATOM 690 C CA . ASP A 1 82 ? 1.318 8.681 8.888 1.00 96.94 82 ASP A CA 1
ATOM 691 C C . ASP A 1 82 ? 1.130 8.797 7.365 1.00 96.94 82 ASP A C 1
ATOM 693 O O . ASP A 1 82 ? 1.057 9.894 6.809 1.00 96.94 82 ASP A O 1
ATOM 697 N N . TRP A 1 83 ? 1.014 7.660 6.674 1.00 97.00 83 TRP A N 1
ATOM 698 C CA . TRP A 1 83 ? 0.755 7.630 5.238 1.00 97.00 83 TRP A CA 1
ATOM 699 C C . TRP A 1 83 ? -0.623 8.197 4.876 1.00 97.00 83 TRP A C 1
ATOM 701 O O . TRP A 1 83 ? -0.714 8.958 3.908 1.00 97.00 83 TRP A O 1
ATOM 711 N N . CYS A 1 84 ? -1.675 7.877 5.637 1.00 95.94 84 CYS A N 1
ATOM 712 C CA . CYS A 1 84 ? -3.016 8.415 5.396 1.00 95.94 84 CYS A CA 1
ATOM 713 C C . CYS A 1 84 ? -3.023 9.942 5.525 1.00 95.94 84 CYS A C 1
ATOM 715 O O . CYS A 1 84 ? -3.545 10.619 4.640 1.00 95.94 84 CYS A O 1
ATOM 717 N N . GLU A 1 85 ? -2.372 10.485 6.556 1.00 95.00 85 GLU A N 1
ATOM 718 C CA . GLU A 1 85 ? -2.236 11.932 6.770 1.00 95.00 85 GLU A CA 1
ATOM 719 C C . GLU A 1 85 ? -1.527 12.618 5.591 1.00 95.00 85 GLU A C 1
ATOM 721 O O . GLU A 1 85 ? -2.038 13.577 5.004 1.00 95.00 85 GLU A O 1
ATOM 726 N N . VAL A 1 86 ? -0.378 12.081 5.163 1.0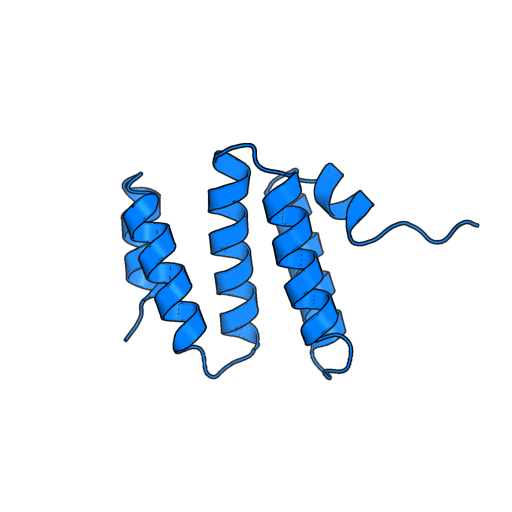0 95.19 86 VAL A N 1
ATOM 727 C CA . VAL A 1 86 ? 0.400 12.631 4.035 1.00 95.19 86 VAL A CA 1
ATOM 728 C C . VAL A 1 86 ? -0.396 12.614 2.726 1.00 95.19 86 VAL A C 1
ATOM 730 O O . VAL A 1 86 ? -0.310 13.560 1.939 1.00 95.19 86 VAL A O 1
ATOM 733 N N . ASN A 1 87 ? -1.181 11.562 2.486 1.00 92.31 87 ASN A N 1
ATOM 734 C CA . ASN A 1 87 ? -1.965 11.405 1.259 1.00 92.31 87 ASN A CA 1
ATOM 735 C C . ASN A 1 87 ? -3.388 11.983 1.365 1.00 92.31 87 ASN A C 1
ATOM 737 O O . ASN A 1 87 ? -4.144 11.894 0.397 1.00 92.31 87 ASN A O 1
ATOM 741 N N . ARG A 1 88 ? -3.753 12.598 2.503 1.00 92.50 88 ARG A N 1
ATOM 742 C CA . ARG A 1 88 ? -5.110 13.087 2.816 1.00 92.50 88 ARG A CA 1
ATOM 743 C C . ARG A 1 88 ? -6.198 12.005 2.707 1.00 92.50 88 ARG A C 1
ATOM 745 O O . ARG A 1 88 ? -7.350 12.327 2.421 1.00 92.50 88 ARG A O 1
ATOM 752 N N . ALA A 1 89 ? -5.839 10.748 2.951 1.00 92.44 89 ALA A N 1
ATOM 753 C CA . ALA A 1 89 ? -6.718 9.580 2.890 1.00 92.44 89 ALA A CA 1
ATOM 754 C C . ALA A 1 89 ? -7.408 9.324 4.245 1.00 92.44 89 ALA A C 1
ATOM 756 O O . ALA A 1 89 ? -7.280 8.252 4.837 1.00 92.44 89 ALA A O 1
ATOM 757 N N . HIS A 1 90 ? -8.082 10.347 4.778 1.00 91.19 90 HIS A N 1
ATOM 758 C CA . HIS A 1 90 ? -8.736 10.282 6.092 1.00 91.19 90 HIS A CA 1
ATOM 759 C C . HIS A 1 90 ? -9.896 9.275 6.111 1.00 91.19 90 HIS A C 1
ATOM 761 O O . HIS A 1 90 ? -10.122 8.611 7.111 1.00 91.19 90 HIS A O 1
ATOM 767 N N . ASP A 1 91 ? -10.568 9.092 4.976 1.00 91.75 91 ASP A N 1
ATOM 768 C CA . ASP A 1 91 ? -11.593 8.067 4.778 1.00 91.75 91 ASP A CA 1
ATOM 769 C C . ASP A 1 91 ? -11.051 6.647 5.005 1.00 91.75 91 ASP A C 1
ATOM 771 O O . ASP A 1 91 ? -11.694 5.832 5.662 1.00 91.75 91 ASP A O 1
ATOM 775 N N . ILE A 1 92 ? -9.842 6.353 4.519 1.00 94.31 92 ILE A N 1
ATOM 776 C CA . ILE A 1 92 ? -9.167 5.065 4.752 1.00 94.31 92 ILE A CA 1
ATOM 777 C C . ILE A 1 92 ? -8.781 4.917 6.222 1.00 94.31 92 ILE A C 1
ATOM 779 O O . ILE A 1 92 ? -8.948 3.844 6.805 1.00 94.31 92 ILE A O 1
ATOM 783 N N . LEU A 1 93 ? -8.270 5.996 6.818 1.00 93.88 93 LEU A N 1
ATOM 784 C CA . LEU A 1 93 ? -7.864 6.026 8.218 1.00 93.88 93 LEU A CA 1
ATOM 785 C C . LEU A 1 93 ? -9.034 5.691 9.152 1.00 93.88 93 LEU A C 1
ATOM 787 O O . LEU A 1 93 ? -8.877 4.846 10.035 1.00 93.88 93 LEU A O 1
ATOM 791 N N . ASP A 1 94 ? -10.188 6.317 8.923 1.00 92.56 94 ASP A N 1
ATOM 792 C CA . ASP A 1 94 ? -11.399 6.135 9.726 1.00 92.56 94 ASP A CA 1
ATOM 793 C C . ASP A 1 94 ? -11.937 4.701 9.629 1.00 92.56 94 ASP A C 1
ATOM 795 O O . ASP A 1 94 ? -12.412 4.147 10.621 1.00 92.56 94 ASP A O 1
ATOM 799 N N . ILE A 1 95 ? -11.822 4.073 8.452 1.00 93.56 95 ILE A N 1
ATOM 800 C CA . ILE A 1 95 ? -12.251 2.684 8.239 1.00 93.56 95 ILE A CA 1
ATOM 801 C C . ILE A 1 95 ? -11.302 1.693 8.923 1.00 93.56 95 ILE A C 1
ATOM 803 O O . ILE A 1 95 ? -11.760 0.752 9.569 1.00 93.56 95 ILE A O 1
ATOM 807 N N . LEU A 1 96 ? -9.986 1.871 8.773 1.00 93.12 96 LEU A N 1
ATOM 808 C CA . LEU A 1 96 ? -8.998 0.924 9.306 1.00 93.12 96 LEU A CA 1
ATOM 809 C C . LEU A 1 96 ? -8.830 1.035 10.823 1.00 93.12 96 LEU A C 1
ATOM 811 O O . LEU A 1 96 ? -8.501 0.051 11.486 1.00 93.12 96 LEU A O 1
ATOM 815 N N . PHE A 1 97 ? -9.015 2.232 11.379 1.00 92.56 97 PHE A N 1
ATOM 816 C CA . PHE A 1 97 ? -8.805 2.491 12.796 1.00 92.56 97 PHE A CA 1
ATOM 817 C C . PHE A 1 97 ? -9.960 3.292 13.400 1.00 92.56 97 PHE A C 1
ATOM 819 O O . PHE A 1 97 ? -9.743 4.434 13.827 1.00 92.56 97 PHE A O 1
ATOM 826 N N . PRO A 1 98 ? -11.163 2.696 13.485 1.00 86.12 98 PRO A N 1
ATOM 827 C CA . PRO A 1 98 ? -12.305 3.363 14.084 1.00 86.12 98 PRO A CA 1
ATOM 828 C C . PRO A 1 98 ? -11.971 3.766 15.522 1.00 86.12 98 PRO A C 1
ATOM 830 O O . PRO A 1 98 ? -11.341 3.014 16.277 1.00 86.12 98 PRO A O 1
ATOM 833 N N . MET A 1 99 ? -12.365 4.981 15.895 1.00 75.75 99 MET A N 1
ATOM 834 C CA . MET A 1 99 ? -12.289 5.413 17.287 1.00 75.75 99 MET A CA 1
ATOM 835 C C . MET A 1 99 ? -13.182 4.485 18.122 1.00 75.75 99 MET A C 1
ATOM 837 O O . MET A 1 99 ? -14.306 4.216 17.698 1.00 75.75 99 MET A O 1
ATOM 841 N N . PRO A 1 100 ? -12.711 3.967 19.270 1.00 69.94 100 PRO A N 1
ATOM 842 C CA . PRO A 1 100 ? -13.572 3.187 20.144 1.00 69.94 100 PRO A CA 1
ATOM 843 C C . PRO A 1 100 ? -14.756 4.053 20.586 1.00 69.94 100 PRO A C 1
ATOM 845 O O . PRO A 1 100 ? -14.555 5.203 20.983 1.00 69.94 100 PRO A O 1
ATOM 848 N N . ASP A 1 101 ? -15.966 3.498 20.494 1.00 64.62 101 ASP A N 1
ATOM 849 C CA . ASP A 1 101 ? -17.178 4.146 20.990 1.00 64.62 101 ASP A CA 1
ATOM 850 C C . ASP A 1 101 ? -16.984 4.478 22.483 1.00 64.62 101 ASP A C 1
ATOM 852 O O . ASP A 1 101 ? -16.679 3.592 23.287 1.00 64.62 101 ASP A O 1
ATOM 856 N N . LEU A 1 102 ? -17.074 5.770 22.817 1.00 45.06 102 LEU A N 1
ATOM 857 C CA . LEU A 1 102 ? -16.936 6.318 24.175 1.00 45.06 102 LEU A CA 1
ATOM 858 C C . LEU A 1 102 ? -18.166 6.032 25.042 1.00 45.06 102 LEU A C 1
ATOM 860 O O . LEU A 1 102 ? -19.298 6.178 24.527 1.00 45.06 102 LEU A O 1
#

Sequence (102 aa):
MAWDIFGDYYMQSQIYDSSEICYQKGLGYARNEYMKIDLILKLSSLYLKNRNTGEVVAFLNDFLEKHGNESFYEHYKRKIRDWCEVNRAHDILDILFPMPDL

Organism: NCBI:txid412755

Radius of gyration: 13.75 Å; chains: 1; bounding box: 35×24×40 Å

Foldseek 3Di:
DPLCVQLVVCVVVVVLVSNLVSLVVQCVPDPDPVSNLVSLLSNLVSCVVVVPLVVSLVSLLVVLVVCVPPPCNVVSLVSVVVSCVVVVVVVSVCSNDPDPDD

Secondary structure (DSSP, 8-state):
--HHHHHHHHHHTT-HHHHHHHHHHHHHH--SHHHHHHHHHHHHHHHHHTT-HHHHHHHHHHHHHHTTTSTTHHHHHHHHHHHHHHHT-HHHHHHHSPPPP-

pLDDT: mean 90.8, std 7.81, range [45.06, 97.0]